Protein AF-A0A2W0CD99-F1 (afdb_monomer_lite)

Structure (mmCIF, N/CA/C/O backbone):
data_AF-A0A2W0CD99-F1
#
_entry.id   AF-A0A2W0CD99-F1
#
loop_
_atom_site.group_PDB
_atom_site.id
_atom_site.type_symbol
_atom_site.label_atom_id
_atom_site.label_alt_id
_atom_site.label_comp_id
_atom_site.label_asym_id
_atom_site.label_entity_id
_atom_site.label_seq_id
_atom_site.pdbx_PDB_ins_code
_atom_site.Cartn_x
_atom_site.Cartn_y
_atom_site.Cartn_z
_atom_site.occupancy
_atom_site.B_iso_or_equiv
_atom_site.auth_seq_id
_atom_site.auth_comp_id
_atom_site.auth_asym_id
_atom_site.auth_atom_id
_atom_site.pdbx_PDB_model_num
ATOM 1 N N . MET A 1 1 ? 6.702 -4.529 -19.797 1.00 39.28 1 MET A N 1
ATOM 2 C CA . MET A 1 1 ? 6.020 -5.324 -18.753 1.00 39.28 1 MET A CA 1
ATOM 3 C C . MET A 1 1 ? 4.800 -4.532 -18.336 1.00 39.28 1 MET A C 1
ATOM 5 O O . MET A 1 1 ? 4.958 -3.352 -18.060 1.00 39.28 1 MET A O 1
ATOM 9 N N . ALA A 1 2 ? 3.604 -5.113 -18.423 1.00 41.22 2 ALA A N 1
ATOM 10 C CA . ALA A 1 2 ? 2.387 -4.409 -18.035 1.00 41.22 2 ALA A CA 1
ATOM 11 C C . ALA A 1 2 ? 2.382 -4.234 -16.515 1.00 41.22 2 ALA A C 1
ATOM 13 O O . ALA A 1 2 ? 2.555 -5.210 -15.787 1.00 41.22 2 ALA A O 1
ATOM 14 N N . SER A 1 3 ? 2.213 -2.993 -16.070 1.00 50.91 3 SER A N 1
ATOM 15 C CA . SER A 1 3 ? 1.822 -2.695 -14.702 1.00 50.91 3 SER A CA 1
ATOM 16 C C . SER A 1 3 ? 0.519 -3.462 -14.399 1.00 50.91 3 SER A C 1
ATOM 18 O O . SER A 1 3 ? -0.447 -3.362 -15.155 1.00 50.91 3 SER A O 1
ATOM 20 N N . ARG A 1 4 ? 0.524 -4.314 -13.371 1.00 61.75 4 ARG A N 1
ATOM 21 C CA . ARG A 1 4 ? -0.645 -5.022 -12.835 1.00 61.75 4 ARG A CA 1
ATOM 22 C C . ARG A 1 4 ? -0.910 -4.540 -11.411 1.00 61.75 4 ARG A C 1
ATOM 24 O O . ARG A 1 4 ? -0.059 -4.668 -10.543 1.00 61.75 4 ARG A O 1
ATOM 31 N N . ASN A 1 5 ? -2.090 -3.978 -11.196 1.00 67.12 5 ASN A N 1
ATOM 32 C CA . ASN A 1 5 ? -2.610 -3.713 -9.856 1.00 67.12 5 ASN A CA 1
ATOM 33 C C . ASN A 1 5 ? -2.819 -5.030 -9.087 1.00 67.12 5 ASN A C 1
ATOM 35 O O . ASN A 1 5 ? -2.832 -6.095 -9.710 1.00 67.12 5 ASN A O 1
ATOM 39 N N . ILE A 1 6 ? -3.023 -4.953 -7.767 1.00 71.50 6 ILE A N 1
ATOM 40 C CA . ILE A 1 6 ? -3.501 -6.103 -6.983 1.00 71.50 6 ILE A CA 1
ATOM 41 C C . ILE A 1 6 ? -4.816 -6.585 -7.571 1.00 71.50 6 ILE A C 1
ATOM 43 O O . ILE A 1 6 ? -5.700 -5.768 -7.843 1.00 71.50 6 ILE A O 1
ATOM 47 N N . ASP A 1 7 ? -4.946 -7.900 -7.706 1.00 78.19 7 ASP A N 1
ATOM 48 C CA . ASP A 1 7 ? -6.231 -8.540 -7.938 1.00 78.19 7 ASP A CA 1
ATOM 49 C C . ASP A 1 7 ? -7.116 -8.441 -6.684 1.00 78.19 7 ASP A C 1
ATOM 51 O O . ASP A 1 7 ? -6.857 -9.067 -5.658 1.00 78.19 7 ASP A O 1
ATOM 55 N N . GLU A 1 8 ? -8.159 -7.621 -6.767 1.00 84.19 8 GLU A N 1
ATOM 56 C CA . GLU A 1 8 ? -9.099 -7.364 -5.677 1.00 84.19 8 GLU A CA 1
ATOM 57 C C . GLU A 1 8 ? -10.196 -8.440 -5.558 1.00 84.19 8 GLU A C 1
ATOM 59 O O . GLU A 1 8 ? -10.904 -8.462 -4.550 1.00 84.19 8 GLU A O 1
ATOM 64 N N . GLU A 1 9 ? -10.359 -9.335 -6.546 1.00 83.50 9 GLU A N 1
ATOM 65 C CA . GLU A 1 9 ? -11.547 -10.202 -6.686 1.00 83.50 9 GLU A CA 1
ATOM 66 C C . GLU A 1 9 ? -11.783 -11.137 -5.490 1.00 83.50 9 GLU A C 1
ATO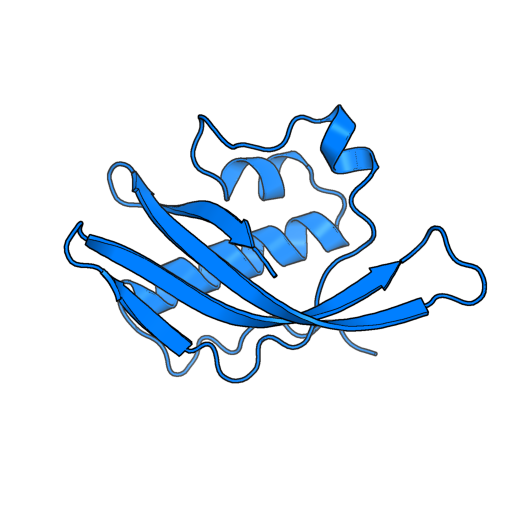M 68 O O . GLU A 1 9 ? -12.924 -11.514 -5.214 1.00 83.50 9 GLU A O 1
ATOM 73 N N . ASN A 1 10 ? -10.723 -11.491 -4.759 1.00 84.38 10 ASN A N 1
ATOM 74 C CA . ASN A 1 10 ? -10.780 -12.434 -3.640 1.00 84.38 10 ASN A CA 1
ATOM 75 C C . ASN A 1 10 ? -10.864 -11.770 -2.255 1.00 84.38 10 ASN A C 1
ATOM 77 O O . ASN A 1 10 ? -10.898 -12.483 -1.251 1.00 84.38 10 ASN A O 1
ATOM 81 N N . TYR A 1 11 ? -10.911 -10.437 -2.179 1.00 85.75 11 TYR A N 1
ATOM 82 C CA . TYR A 1 11 ? -10.845 -9.695 -0.917 1.00 85.75 11 TYR A CA 1
ATOM 83 C C . TYR A 1 11 ? -12.161 -8.993 -0.587 1.00 85.75 11 TYR A C 1
ATOM 85 O O . TYR A 1 11 ? -12.908 -8.558 -1.464 1.00 85.75 11 TYR A O 1
ATOM 93 N N . VAL A 1 12 ? -12.454 -8.851 0.708 1.00 89.56 12 VAL A N 1
ATOM 94 C CA . VAL A 1 12 ? -13.701 -8.238 1.196 1.00 89.56 12 VAL A CA 1
ATOM 95 C C . VAL A 1 12 ? -13.453 -7.289 2.369 1.00 89.56 12 VAL A C 1
ATOM 97 O O . VAL A 1 12 ? -12.411 -7.324 3.017 1.00 89.56 12 VAL A O 1
ATOM 100 N N . CYS A 1 13 ? -14.438 -6.437 2.668 1.00 90.25 13 CYS A N 1
ATOM 101 C CA . CYS A 1 13 ? -14.440 -5.556 3.841 1.00 90.25 13 CYS A CA 1
ATOM 102 C C . CYS A 1 13 ? -13.174 -4.679 3.957 1.00 90.25 13 CYS A C 1
ATOM 104 O O . CYS A 1 13 ? -12.899 -3.883 3.060 1.00 90.25 13 CYS A O 1
ATOM 106 N N . ASP A 1 14 ? -12.454 -4.762 5.080 1.00 91.50 14 ASP A N 1
ATOM 107 C CA . ASP A 1 14 ? -11.288 -3.923 5.362 1.00 91.50 14 ASP A CA 1
ATOM 108 C C . ASP A 1 14 ? -10.090 -4.285 4.471 1.00 91.50 14 ASP A C 1
ATOM 110 O O . ASP A 1 14 ? -9.402 -3.380 4.004 1.00 91.50 14 ASP A O 1
ATOM 114 N N . GLU A 1 15 ? -9.903 -5.569 4.146 1.00 90.25 15 GLU A N 1
ATOM 115 C CA . GLU A 1 15 ? -8.849 -6.024 3.229 1.00 90.25 15 GLU A CA 1
ATOM 116 C C . GLU A 1 15 ? -9.030 -5.382 1.853 1.00 90.25 15 GLU A C 1
ATOM 118 O O . GLU A 1 15 ? -8.119 -4.732 1.351 1.00 90.25 15 GLU A O 1
ATOM 123 N N . LEU A 1 16 ? -10.239 -5.449 1.285 1.00 90.81 16 LEU A N 1
ATOM 124 C CA . LEU A 1 16 ? -10.539 -4.826 -0.007 1.00 90.81 16 LEU A CA 1
ATOM 125 C C . LEU A 1 16 ? -10.254 -3.317 -0.003 1.00 90.81 16 LEU A C 1
ATOM 127 O O . LEU A 1 16 ? -9.621 -2.799 -0.921 1.00 90.81 16 LEU A O 1
ATOM 131 N N . LYS A 1 17 ? -10.687 -2.603 1.042 1.00 91.88 17 LYS A N 1
ATOM 132 C CA . LYS A 1 17 ? -10.457 -1.154 1.160 1.00 91.88 17 LYS A CA 1
ATOM 133 C C . LYS A 1 17 ? -8.971 -0.811 1.229 1.00 91.88 17 LYS A C 1
ATOM 135 O O . LYS A 1 17 ? -8.534 0.146 0.597 1.00 91.88 17 LYS A O 1
ATOM 140 N N . ILE A 1 18 ? -8.199 -1.592 1.979 1.00 91.12 18 ILE A N 1
ATOM 141 C CA . ILE A 1 18 ? -6.746 -1.442 2.072 1.00 91.12 18 ILE A CA 1
ATOM 142 C C . ILE A 1 18 ? -6.107 -1.630 0.695 1.00 91.12 18 ILE A C 1
ATOM 144 O O . ILE A 1 18 ? -5.320 -0.787 0.266 1.00 91.12 18 ILE A O 1
ATOM 148 N N . LEU A 1 19 ? -6.483 -2.683 -0.033 1.00 89.12 19 LEU A N 1
ATOM 149 C CA . LEU A 1 19 ? -5.927 -2.952 -1.360 1.00 89.12 19 LEU A CA 1
ATOM 150 C C . LEU A 1 19 ? -6.281 -1.860 -2.368 1.00 89.12 19 LEU A C 1
ATOM 152 O O . LEU A 1 19 ? -5.425 -1.470 -3.156 1.00 89.12 19 LEU A O 1
ATOM 156 N N . GLN A 1 20 ? -7.481 -1.286 -2.289 1.00 89.44 20 GLN A N 1
ATOM 157 C CA . GLN A 1 20 ? -7.880 -0.142 -3.114 1.00 89.44 20 GLN A CA 1
ATOM 158 C C . GLN A 1 20 ? -7.021 1.098 -2.855 1.00 89.44 20 GLN A C 1
ATOM 160 O O . GLN A 1 20 ? -6.654 1.808 -3.794 1.00 89.44 20 GLN A O 1
ATOM 165 N N . ILE A 1 21 ? -6.663 1.354 -1.596 1.00 90.12 21 ILE A N 1
ATOM 166 C CA . ILE A 1 21 ? -5.781 2.466 -1.220 1.00 90.12 21 ILE A CA 1
ATOM 167 C C . ILE A 1 21 ? -4.364 2.230 -1.741 1.00 90.12 21 ILE A C 1
ATOM 169 O O . ILE A 1 21 ? -3.773 3.128 -2.342 1.00 90.12 21 ILE A O 1
ATOM 173 N N . LEU A 1 22 ? -3.844 1.011 -1.605 1.00 87.25 22 LEU A N 1
ATOM 174 C CA . LEU A 1 22 ? -2.530 0.642 -2.130 1.00 87.25 22 LEU A CA 1
ATOM 175 C C . LEU A 1 22 ? -2.492 0.707 -3.666 1.00 87.25 22 LEU A C 1
ATOM 177 O O . LEU A 1 22 ? -1.557 1.273 -4.231 1.00 87.25 22 LEU A O 1
ATOM 181 N N . ASN A 1 23 ? -3.535 0.224 -4.346 1.00 85.44 23 ASN A N 1
ATOM 182 C CA . ASN A 1 23 ? -3.702 0.332 -5.799 1.00 85.44 23 ASN A CA 1
ATOM 183 C C . ASN A 1 23 ? -3.764 1.789 -6.265 1.00 85.44 23 ASN A C 1
ATOM 185 O O . ASN A 1 23 ? -3.104 2.161 -7.239 1.00 85.44 23 ASN A O 1
ATOM 189 N N . ARG A 1 24 ? -4.509 2.644 -5.557 1.00 85.81 24 ARG A N 1
ATOM 190 C CA . ARG A 1 24 ? -4.563 4.082 -5.843 1.00 85.81 24 ARG A CA 1
ATOM 191 C C . ARG A 1 24 ? -3.203 4.749 -5.659 1.00 85.81 24 ARG A C 1
ATOM 193 O O . ARG A 1 24 ? -2.816 5.551 -6.506 1.00 85.81 24 ARG A O 1
ATOM 200 N N . MET A 1 25 ? -2.490 4.417 -4.587 1.00 85.25 25 MET A N 1
ATOM 201 C CA . MET A 1 25 ? -1.150 4.930 -4.312 1.00 85.25 25 MET A CA 1
ATOM 202 C C . MET A 1 25 ? -0.168 4.524 -5.415 1.00 85.25 25 MET A C 1
ATOM 204 O O . MET A 1 25 ? 0.467 5.395 -6.002 1.00 85.25 25 MET A O 1
ATOM 208 N N . MET A 1 26 ? -0.116 3.241 -5.784 1.00 81.19 26 MET A N 1
ATOM 209 C CA . MET A 1 26 ? 0.728 2.762 -6.885 1.00 81.19 26 MET A CA 1
ATOM 210 C C . MET A 1 26 ? 0.410 3.458 -8.205 1.00 81.19 26 MET A C 1
ATOM 212 O O . MET A 1 26 ? 1.314 3.882 -8.922 1.00 81.19 26 MET A O 1
ATOM 216 N N . LYS A 1 27 ? -0.879 3.604 -8.530 1.00 80.38 27 LYS A N 1
ATOM 217 C CA . LYS A 1 27 ? -1.294 4.326 -9.730 1.00 80.38 27 LYS A CA 1
ATOM 218 C C . LYS A 1 27 ? -0.838 5.784 -9.682 1.00 80.38 27 LYS A C 1
ATOM 220 O O . LYS A 1 27 ? -0.314 6.277 -10.672 1.00 80.38 27 LYS A O 1
ATOM 225 N N . GLY A 1 28 ? -0.973 6.446 -8.533 1.00 80.81 28 GLY A N 1
ATOM 226 C CA . GLY A 1 28 ? -0.476 7.804 -8.329 1.00 80.81 28 GLY A CA 1
ATOM 227 C C . GLY A 1 28 ? 1.034 7.920 -8.546 1.00 80.81 28 GLY A C 1
ATOM 228 O O . GLY A 1 28 ? 1.482 8.864 -9.186 1.00 80.81 28 GLY A O 1
ATOM 229 N N . VAL A 1 29 ?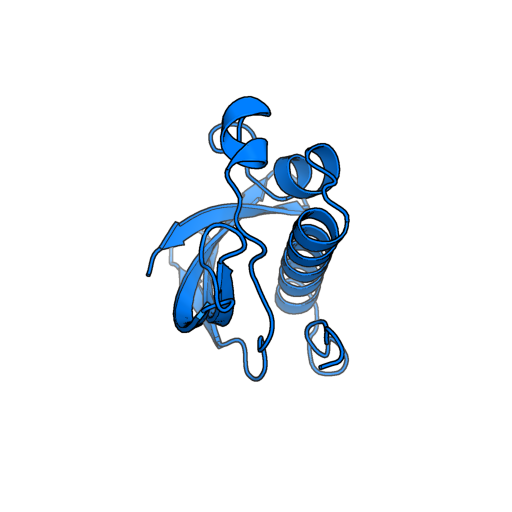 1.822 6.938 -8.097 1.00 78.69 29 VAL A N 1
ATOM 230 C CA . VAL A 1 29 ? 3.269 6.888 -8.369 1.00 78.69 29 VAL A CA 1
ATOM 231 C C . VAL A 1 29 ? 3.545 6.765 -9.871 1.00 78.69 29 VAL A C 1
ATOM 233 O O . VAL A 1 29 ? 4.342 7.532 -10.407 1.00 78.69 29 VAL A O 1
ATOM 236 N N . LEU A 1 30 ? 2.865 5.850 -10.568 1.00 77.19 30 LEU A N 1
ATOM 237 C CA . LEU A 1 30 ? 3.041 5.652 -12.014 1.00 77.19 30 LEU A CA 1
ATOM 238 C C . LEU A 1 30 ? 2.632 6.880 -12.836 1.00 77.19 30 LEU A C 1
ATOM 240 O O . LEU A 1 30 ? 3.324 7.242 -13.788 1.00 77.19 30 LEU A O 1
ATOM 244 N N . ASP A 1 31 ? 1.538 7.531 -12.450 1.00 79.56 31 ASP A N 1
ATOM 245 C CA . ASP A 1 31 ? 0.987 8.704 -13.131 1.00 79.56 31 ASP A CA 1
ATOM 246 C C . ASP A 1 31 ? 1.677 10.015 -12.693 1.00 79.56 31 ASP A C 1
ATOM 248 O O . ASP A 1 31 ? 1.333 11.089 -13.184 1.00 79.56 31 ASP A O 1
ATOM 252 N N . SER A 1 32 ? 2.664 9.952 -11.784 1.00 77.56 32 SER A N 1
ATOM 253 C CA . SER A 1 32 ? 3.286 11.126 -11.146 1.00 77.56 32 SER A CA 1
AT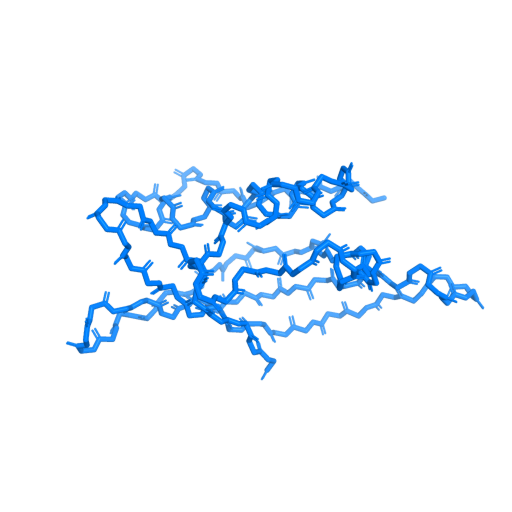OM 254 C C . SER A 1 32 ? 2.271 12.069 -10.467 1.00 77.56 32 SER A C 1
ATOM 256 O O . SER A 1 32 ? 2.480 13.282 -10.390 1.00 77.56 32 SER A O 1
ATOM 258 N N . ASP A 1 33 ? 1.172 11.519 -9.949 1.00 83.94 33 ASP A N 1
ATOM 259 C CA . ASP A 1 33 ? 0.128 12.234 -9.215 1.00 83.94 33 ASP A CA 1
ATOM 260 C C . ASP A 1 33 ? 0.439 12.260 -7.709 1.00 83.94 33 ASP A C 1
ATOM 262 O O . ASP A 1 33 ? 0.057 11.380 -6.927 1.00 83.94 33 ASP A O 1
ATOM 266 N N . ALA A 1 34 ? 1.127 13.325 -7.298 1.00 81.56 34 ALA A N 1
ATOM 267 C CA . ALA A 1 34 ? 1.518 13.556 -5.910 1.00 81.56 34 ALA A CA 1
ATOM 268 C C . ALA A 1 34 ? 0.326 13.673 -4.949 1.00 81.56 34 ALA A C 1
ATOM 270 O O . ALA A 1 34 ? 0.466 13.388 -3.757 1.00 81.56 34 ALA A O 1
ATOM 271 N N . ASP A 1 35 ? -0.827 14.146 -5.425 1.00 85.50 35 ASP A N 1
ATOM 272 C CA . ASP A 1 35 ? -1.993 14.368 -4.574 1.00 85.50 35 ASP A CA 1
ATOM 273 C C . ASP A 1 35 ? -2.739 13.046 -4.339 1.00 85.50 35 ASP A C 1
ATOM 275 O O . ASP A 1 35 ? -3.159 12.779 -3.209 1.00 85.50 35 ASP A O 1
ATOM 279 N N . ALA A 1 36 ? -2.804 12.162 -5.343 1.00 84.62 36 ALA A N 1
ATOM 280 C CA . ALA A 1 36 ? -3.283 10.790 -5.168 1.00 84.62 36 ALA A CA 1
ATOM 281 C C . ALA A 1 36 ? -2.430 10.012 -4.156 1.00 84.62 36 ALA A C 1
ATOM 283 O O . ALA A 1 36 ? -2.982 9.407 -3.229 1.00 84.62 36 ALA A O 1
ATOM 284 N N . VAL A 1 37 ? -1.100 10.085 -4.270 1.00 84.19 37 VAL A N 1
ATOM 285 C CA . VAL A 1 37 ? -0.192 9.433 -3.314 1.00 84.19 37 VAL A CA 1
ATOM 286 C C . VAL A 1 37 ? -0.349 10.025 -1.923 1.00 84.19 37 VAL A C 1
ATOM 288 O O . VAL A 1 37 ? -0.596 9.272 -0.986 1.00 84.19 37 VAL A O 1
ATOM 291 N N . ARG A 1 38 ? -0.325 11.356 -1.775 1.00 85.12 38 ARG A N 1
ATOM 292 C CA . ARG A 1 38 ? -0.500 12.008 -0.466 1.00 85.12 38 ARG A CA 1
ATOM 293 C C . ARG A 1 38 ? -1.808 11.606 0.209 1.00 85.12 38 ARG A C 1
ATOM 295 O O . ARG A 1 38 ? -1.812 11.345 1.404 1.00 85.12 38 ARG A O 1
ATOM 302 N N . SER A 1 39 ? -2.902 11.527 -0.549 1.00 89.00 39 SER A N 1
ATOM 303 C CA . SER A 1 39 ? -4.218 11.158 -0.011 1.00 89.00 39 SER A CA 1
ATOM 30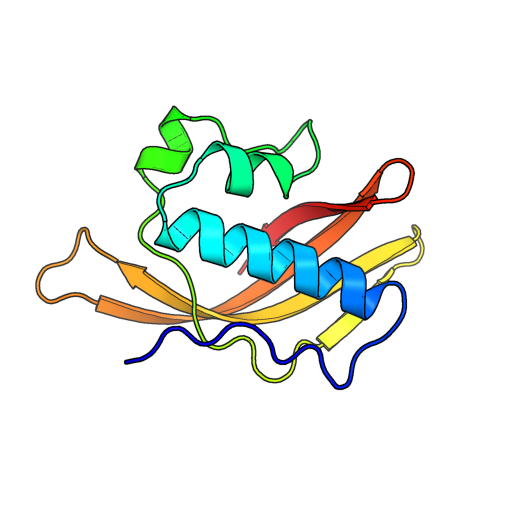4 C C . SER A 1 39 ? -4.321 9.713 0.484 1.00 89.00 39 SER A C 1
ATOM 306 O O . SER A 1 39 ? -5.311 9.371 1.119 1.00 89.00 39 SER A O 1
ATOM 308 N N . SER A 1 40 ? -3.328 8.873 0.182 1.00 88.00 40 SER A N 1
ATOM 309 C CA . SER A 1 40 ? -3.283 7.475 0.619 1.00 88.00 40 SER A CA 1
ATOM 310 C C . SER A 1 40 ? -2.612 7.303 1.986 1.00 88.00 40 SER A C 1
ATOM 312 O O . SER A 1 40 ? -2.663 6.211 2.540 1.00 88.00 40 SER A O 1
ATOM 314 N N . TYR A 1 41 ? -1.990 8.355 2.529 1.00 88.31 41 TYR A N 1
ATOM 315 C CA . TYR A 1 41 ? -1.310 8.349 3.826 1.00 88.31 41 TYR A CA 1
ATOM 316 C C . TYR A 1 41 ? -2.122 9.087 4.893 1.00 88.31 41 TYR A C 1
ATOM 318 O O . TYR A 1 41 ? -2.887 10.003 4.579 1.00 88.31 41 TYR A O 1
ATOM 326 N N . VAL A 1 42 ? -1.909 8.730 6.163 1.00 88.56 42 VAL A N 1
ATOM 327 C CA . VAL A 1 42 ? -2.398 9.520 7.307 1.00 88.56 42 VAL A CA 1
ATOM 328 C C . VAL A 1 42 ? -1.844 10.940 7.227 1.00 88.56 42 VAL A C 1
ATOM 330 O O . VAL A 1 42 ? -0.711 11.152 6.785 1.00 88.56 42 VAL A O 1
ATOM 333 N N . LYS A 1 43 ? -2.621 11.936 7.660 1.00 82.19 43 LYS A N 1
ATOM 334 C CA . LYS A 1 43 ? -2.265 13.357 7.458 1.00 82.19 43 LYS A CA 1
ATOM 335 C C . LYS A 1 43 ? -0.896 13.721 8.022 1.00 82.19 43 LYS A C 1
ATOM 337 O O . LYS A 1 43 ? -0.183 14.516 7.416 1.00 82.19 43 LYS A O 1
ATOM 342 N N . GLU A 1 44 ? -0.545 13.149 9.168 1.00 79.56 44 GLU A N 1
ATOM 343 C CA . GLU A 1 44 ? 0.724 13.409 9.846 1.00 79.56 44 GLU A CA 1
ATOM 344 C C . GLU A 1 44 ? 1.931 12.832 9.090 1.00 79.56 44 GLU A C 1
ATOM 346 O O . GLU A 1 44 ? 3.041 13.322 9.261 1.00 79.56 44 GLU A O 1
ATOM 351 N N . HIS A 1 45 ? 1.748 11.791 8.272 1.00 74.94 45 HIS A N 1
ATOM 352 C CA . HIS A 1 45 ? 2.836 11.081 7.572 1.00 74.94 45 HIS A CA 1
ATOM 353 C C . HIS A 1 45 ? 2.719 11.217 6.049 1.00 74.94 45 HIS A C 1
ATOM 355 O O . HIS A 1 45 ? 3.363 10.500 5.282 1.00 74.94 45 HIS A O 1
ATOM 361 N N . ALA A 1 46 ? 1.880 12.147 5.596 1.00 76.44 46 ALA A N 1
ATOM 362 C CA . ALA A 1 46 ? 1.627 12.361 4.191 1.00 76.44 46 ALA A CA 1
ATOM 363 C C . ALA A 1 46 ? 2.854 12.986 3.513 1.00 76.44 46 ALA A C 1
ATOM 365 O O . ALA A 1 46 ? 3.348 14.035 3.924 1.00 76.44 46 ALA A O 1
ATOM 366 N N . VAL A 1 47 ? 3.319 12.350 2.436 1.00 69.25 47 VAL A N 1
ATOM 367 C CA . VAL A 1 47 ? 4.535 12.750 1.715 1.00 69.25 47 VAL A CA 1
ATOM 368 C C . VAL A 1 47 ? 4.435 14.204 1.219 1.00 69.25 47 VAL A C 1
ATOM 370 O O . VAL A 1 47 ? 3.442 14.620 0.592 1.00 69.25 47 VAL A O 1
ATOM 373 N N . HIS A 1 48 ? 5.474 15.001 1.487 1.00 66.69 48 HIS A N 1
ATOM 374 C CA . HIS A 1 48 ? 5.575 16.369 0.982 1.00 66.69 48 HIS A CA 1
ATOM 375 C C . HIS A 1 48 ? 5.817 16.369 -0.539 1.00 66.69 48 HIS A C 1
ATOM 377 O O . HIS A 1 48 ? 6.376 15.430 -1.099 1.00 66.69 48 HIS A O 1
ATOM 383 N N . LYS A 1 49 ? 5.383 17.423 -1.251 1.00 64.50 49 LYS A N 1
ATOM 384 C CA . LYS A 1 49 ? 5.529 17.493 -2.726 1.00 64.50 49 LYS A CA 1
ATOM 385 C C . LYS A 1 49 ? 6.983 17.351 -3.191 1.00 64.50 49 LYS A C 1
ATOM 387 O O . LYS A 1 49 ? 7.229 16.774 -4.244 1.00 64.50 49 LYS A O 1
ATOM 392 N N . GLU A 1 50 ? 7.916 17.880 -2.410 1.00 60.78 50 GLU A N 1
ATOM 393 C CA . GLU A 1 50 ? 9.351 17.847 -2.698 1.00 60.78 50 GLU A CA 1
ATOM 394 C C . GLU A 1 50 ? 9.908 16.419 -2.599 1.00 60.78 50 GLU A C 1
ATOM 396 O O . GLU A 1 50 ? 10.623 15.985 -3.501 1.00 60.78 50 GLU A O 1
ATOM 401 N N . ASP A 1 51 ? 9.475 15.647 -1.600 1.00 61.09 51 ASP A N 1
ATOM 402 C CA . ASP A 1 51 ? 9.854 14.238 -1.430 1.00 61.09 51 ASP A CA 1
ATOM 403 C C . ASP A 1 51 ? 9.247 13.348 -2.524 1.00 61.09 51 ASP A C 1
ATOM 405 O O . ASP A 1 51 ? 9.898 12.429 -3.017 1.00 61.09 51 ASP A O 1
ATOM 409 N N . PHE A 1 52 ? 8.023 13.658 -2.977 1.00 61.16 52 PHE A N 1
ATOM 410 C CA . PHE A 1 52 ? 7.367 12.926 -4.066 1.00 61.16 52 PHE A CA 1
ATOM 411 C C . PHE A 1 52 ? 8.145 13.003 -5.388 1.00 61.16 52 PHE A C 1
ATOM 413 O O . PHE A 1 52 ? 8.215 12.022 -6.121 1.00 61.16 52 PHE A O 1
ATOM 420 N N . SER A 1 53 ? 8.776 14.145 -5.686 1.00 55.75 53 SER A N 1
ATOM 421 C CA . SER A 1 53 ? 9.601 14.302 -6.895 1.00 55.75 53 SER A CA 1
ATOM 422 C C . SER A 1 53 ? 10.840 13.395 -6.924 1.00 55.75 53 SER A C 1
ATOM 424 O O . SER A 1 53 ? 11.435 13.207 -7.984 1.00 55.75 53 SER A O 1
ATOM 426 N N . GLN A 1 54 ? 11.202 12.807 -5.778 1.00 54.47 54 GLN A N 1
ATOM 427 C CA . GLN A 1 54 ? 12.269 11.817 -5.642 1.00 54.47 54 GLN A CA 1
ATOM 428 C C . GLN A 1 54 ? 11.741 10.376 -5.640 1.00 54.47 54 GLN A C 1
ATOM 430 O O . GLN A 1 54 ? 12.537 9.447 -5.529 1.00 54.47 54 GLN A O 1
ATOM 435 N N . VAL A 1 55 ? 10.424 10.154 -5.749 1.00 54.31 55 VAL A N 1
ATOM 436 C CA . VAL A 1 55 ? 9.845 8.806 -5.788 1.00 54.31 55 VAL A CA 1
ATOM 437 C C . VAL A 1 55 ? 10.119 8.191 -7.159 1.00 54.31 55 VAL A C 1
ATOM 439 O O . VAL A 1 55 ? 9.358 8.311 -8.116 1.00 54.31 55 VAL A O 1
ATOM 442 N N . TYR A 1 56 ? 11.271 7.532 -7.227 1.00 56.28 56 TYR A N 1
ATOM 443 C CA . TYR A 1 56 ? 11.646 6.511 -8.195 1.00 56.28 56 TYR A CA 1
ATOM 444 C C . TYR A 1 56 ? 10.482 5.529 -8.366 1.00 56.28 56 TYR A C 1
ATOM 446 O O . TYR A 1 56 ? 9.981 5.028 -7.362 1.00 56.28 56 TYR A O 1
ATOM 454 N N . ALA A 1 57 ? 9.996 5.301 -9.592 1.00 52.38 57 ALA A N 1
ATOM 455 C CA . ALA A 1 57 ? 8.748 4.568 -9.806 1.00 52.38 57 ALA A CA 1
ATOM 456 C C . ALA A 1 57 ? 8.723 3.214 -9.093 1.00 52.38 57 ALA A C 1
ATOM 458 O O . ALA A 1 57 ? 9.367 2.238 -9.477 1.00 52.38 57 ALA A O 1
ATOM 459 N N . ALA A 1 58 ? 7.925 3.170 -8.037 1.00 53.91 58 ALA A N 1
ATOM 460 C CA . ALA A 1 58 ? 7.667 1.979 -7.270 1.00 53.91 58 ALA A CA 1
ATOM 461 C C . ALA A 1 58 ? 6.519 1.166 -7.882 1.00 53.91 58 ALA A C 1
ATOM 463 O O . ALA A 1 58 ? 5.548 1.712 -8.407 1.00 53.91 58 ALA A O 1
ATOM 464 N N . ALA A 1 59 ? 6.652 -0.142 -7.674 1.00 57.59 59 ALA A N 1
ATOM 465 C CA . ALA A 1 59 ? 5.711 -1.235 -7.859 1.00 57.59 59 ALA A CA 1
ATOM 466 C C . ALA A 1 59 ? 5.567 -1.740 -9.304 1.00 57.59 59 ALA A C 1
ATOM 468 O O . ALA A 1 59 ? 5.352 -0.995 -10.254 1.00 57.59 59 ALA A O 1
ATOM 469 N N . ILE A 1 60 ? 5.692 -3.054 -9.523 1.00 53.06 60 ILE A N 1
ATOM 470 C CA . ILE A 1 60 ? 4.594 -3.997 -9.271 1.00 53.06 60 ILE A CA 1
ATOM 471 C C . ILE A 1 60 ? 5.074 -5.439 -9.105 1.00 53.06 60 ILE A C 1
ATOM 473 O O . ILE A 1 60 ? 5.725 -5.963 -10.013 1.00 53.06 60 ILE A O 1
ATOM 477 N N . LEU A 1 61 ? 4.660 -6.072 -7.998 1.00 53.12 61 LEU A N 1
ATOM 478 C CA . LEU A 1 61 ? 4.066 -7.418 -7.994 1.00 53.12 61 LEU A CA 1
ATOM 479 C C . LEU A 1 61 ? 3.404 -7.716 -6.635 1.00 53.12 61 LEU A C 1
ATOM 481 O O . LEU A 1 61 ? 3.931 -8.470 -5.832 1.00 53.12 61 LEU A O 1
ATOM 485 N N . MET A 1 62 ? 2.244 -7.123 -6.370 1.00 62.69 62 MET A N 1
ATOM 486 C CA . MET A 1 62 ? 1.510 -7.326 -5.118 1.00 62.69 62 MET A CA 1
ATOM 487 C C . MET A 1 62 ? 0.647 -8.607 -5.153 1.00 62.69 62 MET A C 1
ATOM 489 O O . MET A 1 62 ? -0.521 -8.592 -4.772 1.00 62.69 62 MET A O 1
ATOM 493 N N . ASP A 1 63 ? 1.199 -9.704 -5.668 1.00 65.19 63 ASP A N 1
ATOM 494 C CA . ASP A 1 63 ? 0.498 -10.987 -5.674 1.00 65.19 63 ASP A CA 1
ATOM 495 C C . ASP A 1 63 ? 0.680 -11.625 -4.284 1.00 65.19 63 ASP A C 1
ATOM 497 O O . ASP A 1 63 ? 1.810 -11.755 -3.814 1.00 65.19 63 ASP A O 1
ATOM 501 N N . ASP A 1 64 ? -0.426 -12.006 -3.635 1.00 78.12 64 ASP A N 1
ATOM 502 C CA . ASP A 1 64 ? -0.485 -12.586 -2.276 1.00 78.12 64 ASP A CA 1
ATOM 503 C C . ASP A 1 64 ? -0.185 -11.612 -1.104 1.00 78.12 64 ASP A C 1
ATOM 505 O O . ASP A 1 64 ? 0.714 -11.861 -0.290 1.00 78.12 64 ASP A O 1
ATOM 509 N N . PRO A 1 65 ? -0.921 -10.485 -0.972 1.00 86.94 65 PRO A N 1
ATOM 510 C CA . PRO A 1 65 ? -0.857 -9.655 0.227 1.00 86.94 65 PRO A CA 1
ATOM 511 C C . PRO A 1 65 ? -1.270 -10.467 1.460 1.00 86.94 65 PRO A C 1
ATOM 513 O O . PRO A 1 65 ? -2.318 -11.119 1.482 1.00 86.94 65 PRO A O 1
ATOM 516 N N . ARG A 1 66 ? -0.458 -10.391 2.516 1.00 90.62 66 ARG A N 1
ATOM 517 C CA . ARG A 1 66 ? -0.756 -11.030 3.806 1.00 90.62 66 ARG A CA 1
ATOM 518 C C . ARG A 1 66 ? -1.120 -9.969 4.826 1.00 90.62 66 ARG A C 1
ATOM 520 O O . ARG A 1 66 ? -0.398 -8.986 4.967 1.00 90.62 66 ARG A O 1
ATOM 527 N N . PHE A 1 67 ? -2.198 -10.203 5.561 1.00 92.88 67 PHE A N 1
ATOM 528 C CA . PHE A 1 67 ? -2.737 -9.256 6.529 1.00 92.88 67 PHE A CA 1
ATOM 529 C C . PHE A 1 67 ? -2.538 -9.783 7.947 1.00 92.88 67 PHE A C 1
ATOM 531 O O . PHE A 1 67 ? -2.797 -10.955 8.226 1.00 92.88 67 PHE A O 1
ATOM 538 N N . ASN A 1 68 ? -2.102 -8.912 8.849 1.00 95.00 68 ASN A N 1
ATOM 539 C CA . ASN A 1 68 ? -1.999 -9.195 10.272 1.00 95.00 68 ASN A CA 1
ATOM 540 C C . ASN A 1 68 ? -2.670 -8.067 11.063 1.00 95.00 68 ASN A C 1
ATOM 542 O O . ASN A 1 68 ? -2.243 -6.917 11.012 1.00 95.00 68 ASN A O 1
ATOM 546 N N . VAL A 1 69 ? -3.746 -8.396 11.779 1.00 93.50 69 VAL A N 1
ATOM 547 C CA . VAL A 1 69 ? -4.489 -7.427 12.594 1.00 93.50 69 VAL A CA 1
ATOM 548 C C . VAL A 1 69 ? -3.821 -7.302 13.960 1.00 93.50 69 VAL A C 1
ATOM 550 O O . VAL A 1 69 ? -3.652 -8.294 14.672 1.00 93.50 69 VAL A O 1
ATOM 553 N N . LEU A 1 70 ? -3.462 -6.081 14.337 1.00 93.50 70 LEU A N 1
ATOM 554 C CA . LEU A 1 70 ? -2.810 -5.768 15.602 1.00 93.50 70 LEU A CA 1
ATOM 555 C C . LEU A 1 70 ? -3.828 -5.522 16.726 1.00 93.50 70 LEU A C 1
ATOM 557 O O . LEU A 1 70 ? -5.017 -5.296 16.503 1.00 93.50 70 LEU A O 1
ATOM 561 N N . GLN A 1 71 ? -3.351 -5.557 17.974 1.00 91.25 71 GLN A N 1
ATOM 562 C CA . GLN A 1 71 ? -4.198 -5.376 19.163 1.00 91.25 71 GLN A CA 1
ATOM 563 C C . GLN A 1 71 ? -4.791 -3.965 19.290 1.00 91.25 71 GLN A C 1
ATOM 565 O O . GLN A 1 71 ? -5.814 -3.789 19.947 1.00 91.25 71 GLN A O 1
ATOM 570 N N . ASP A 1 72 ? -4.150 -2.972 18.680 1.00 90.75 72 ASP A N 1
ATOM 571 C CA . ASP A 1 72 ? -4.596 -1.577 18.637 1.00 90.75 72 ASP A CA 1
ATOM 572 C C . ASP A 1 72 ? -5.597 -1.302 17.498 1.00 90.75 72 ASP A C 1
ATOM 574 O O . ASP A 1 72 ? -6.091 -0.183 17.370 1.00 90.75 72 ASP A O 1
ATOM 578 N N . GLY A 1 73 ? -5.932 -2.321 16.698 1.00 89.00 73 GLY A N 1
ATOM 579 C CA . GLY A 1 73 ? -6.839 -2.214 15.559 1.00 89.00 73 GLY A CA 1
ATOM 580 C C . GLY A 1 73 ? -6.173 -1.757 14.261 1.00 89.00 73 GLY A C 1
ATOM 581 O O . GLY A 1 73 ? -6.872 -1.651 13.254 1.00 89.00 73 GLY A O 1
ATOM 582 N N . ASN A 1 74 ? -4.858 -1.520 14.251 1.00 94.31 74 ASN A N 1
ATOM 583 C CA . ASN A 1 74 ? -4.104 -1.310 13.018 1.00 94.31 74 ASN A CA 1
ATOM 584 C C . ASN A 1 74 ? -3.914 -2.632 12.262 1.00 94.31 74 ASN A C 1
ATOM 586 O O . ASN A 1 74 ? -4.037 -3.722 12.830 1.00 94.31 74 ASN A O 1
ATOM 590 N N . ILE A 1 75 ? -3.611 -2.543 10.968 1.00 95.50 75 ILE A N 1
ATOM 591 C CA . ILE A 1 75 ? -3.379 -3.716 10.119 1.00 95.50 75 ILE A CA 1
ATOM 592 C C . ILE A 1 75 ? -2.007 -3.612 9.473 1.00 95.50 75 ILE A C 1
ATOM 594 O O . ILE A 1 75 ? -1.701 -2.658 8.768 1.00 95.50 75 ILE A O 1
ATOM 598 N N . GLU A 1 76 ? -1.192 -4.629 9.689 1.00 95.06 76 GLU A N 1
ATOM 599 C CA . GLU A 1 76 ? 0.036 -4.860 8.946 1.00 95.06 76 GLU A CA 1
ATOM 600 C C . GLU A 1 76 ? -0.284 -5.579 7.637 1.00 95.06 76 GLU A C 1
ATOM 602 O O . GLU A 1 76 ? -0.958 -6.612 7.633 1.00 95.06 76 GLU A O 1
ATOM 607 N N . VAL A 1 77 ? 0.216 -5.049 6.524 1.00 91.94 77 VAL A N 1
ATOM 608 C CA . VAL A 1 77 ? 0.049 -5.630 5.191 1.00 91.94 77 VAL A CA 1
ATOM 609 C C . VAL A 1 77 ? 1.425 -5.912 4.612 1.00 91.94 77 VAL A C 1
ATOM 611 O O . VAL A 1 77 ? 2.201 -4.997 4.337 1.00 91.94 77 VAL A O 1
ATOM 614 N N . PHE A 1 78 ? 1.731 -7.192 4.434 1.00 90.75 78 PHE A N 1
ATOM 615 C CA . PHE A 1 78 ? 2.991 -7.657 3.869 1.00 90.75 78 PHE A CA 1
ATOM 616 C C . PHE A 1 78 ? 2.828 -7.881 2.378 1.00 90.75 78 PHE A C 1
ATOM 618 O O . PHE A 1 78 ? 1.940 -8.624 1.954 1.00 90.75 78 PHE A O 1
ATOM 625 N N . ILE A 1 79 ? 3.701 -7.260 1.596 1.00 84.38 79 ILE A N 1
ATOM 626 C CA . ILE A 1 79 ? 3.569 -7.183 0.148 1.00 84.38 79 ILE A CA 1
ATOM 627 C C . ILE A 1 79 ? 4.940 -7.339 -0.484 1.00 84.38 79 ILE A C 1
ATOM 629 O O . ILE A 1 79 ? 5.877 -6.640 -0.110 1.00 84.38 79 ILE A O 1
ATOM 633 N N . LYS A 1 80 ? 5.053 -8.193 -1.498 1.00 83.38 80 LYS A N 1
ATOM 634 C CA . LYS A 1 80 ? 6.225 -8.168 -2.367 1.00 83.38 80 LYS A CA 1
ATOM 635 C C . LYS A 1 80 ? 6.096 -6.999 -3.341 1.00 83.38 80 LYS A C 1
ATOM 637 O O . LYS A 1 80 ? 5.109 -6.864 -4.051 1.00 83.38 80 LYS A O 1
ATOM 642 N N . GLN A 1 81 ? 7.081 -6.119 -3.377 1.00 79.62 81 GLN A N 1
ATOM 643 C CA . GLN A 1 81 ? 7.088 -4.960 -4.257 1.00 79.62 81 GLN A CA 1
ATOM 644 C C . GLN A 1 81 ? 8.289 -5.019 -5.186 1.00 79.62 81 GLN A C 1
ATOM 646 O O . GLN A 1 81 ? 9.422 -5.198 -4.749 1.00 79.62 81 GLN A O 1
ATOM 651 N N . LYS A 1 82 ? 8.044 -4.793 -6.476 1.00 77.12 82 LYS A N 1
ATOM 652 C CA . LYS A 1 82 ? 9.108 -4.556 -7.445 1.00 77.12 82 LYS A CA 1
ATOM 653 C C . LYS A 1 82 ? 9.363 -3.060 -7.585 1.00 77.12 82 LYS A C 1
ATOM 655 O O . LYS A 1 82 ? 8.467 -2.350 -8.032 1.00 77.12 82 LYS A O 1
ATOM 660 N N . ASN A 1 83 ? 10.544 -2.564 -7.240 1.00 76.19 83 ASN A N 1
ATOM 661 C CA . ASN A 1 83 ? 10.882 -1.151 -7.439 1.00 76.19 83 ASN A CA 1
ATOM 662 C C . ASN A 1 83 ? 11.631 -0.974 -8.755 1.00 76.19 83 ASN A C 1
ATOM 664 O O . ASN A 1 83 ? 12.388 -1.856 -9.156 1.00 76.19 83 ASN A O 1
ATOM 668 N N . VAL A 1 84 ? 11.421 0.154 -9.432 1.00 70.81 84 VAL A N 1
ATOM 669 C CA . VAL A 1 84 ? 12.159 0.530 -10.641 1.00 70.81 84 VAL A CA 1
ATOM 670 C C . VAL A 1 84 ? 12.791 1.899 -10.422 1.00 70.81 84 VAL A C 1
ATOM 672 O O . VAL A 1 84 ? 12.105 2.892 -10.180 1.00 70.81 84 VAL A O 1
ATOM 675 N N . TYR A 1 85 ? 14.112 1.974 -10.543 1.00 71.44 85 TYR A N 1
ATOM 676 C CA . TYR A 1 85 ? 14.848 3.203 -10.265 1.00 71.44 85 TYR A CA 1
ATOM 677 C C . TYR A 1 85 ? 15.179 3.935 -11.565 1.00 71.44 85 TYR A C 1
ATOM 679 O O . TYR A 1 85 ? 16.029 3.513 -12.345 1.00 71.44 85 TYR A O 1
ATOM 687 N N . PHE A 1 86 ? 14.492 5.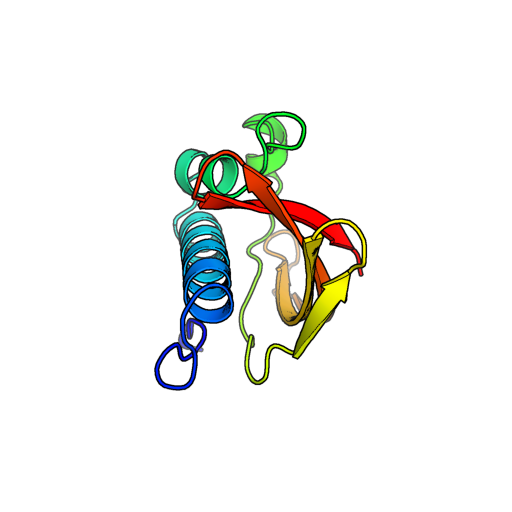056 -11.808 1.00 65.62 86 PHE A N 1
ATOM 688 C CA . PHE A 1 86 ? 14.720 5.892 -12.993 1.00 65.62 86 PHE A CA 1
ATOM 689 C C . PHE A 1 86 ? 16.018 6.717 -12.942 1.00 65.62 86 PHE A C 1
ATOM 691 O O . PHE A 1 86 ? 16.417 7.257 -13.972 1.00 65.62 86 PHE A O 1
ATOM 698 N N . SER A 1 87 ? 16.686 6.820 -11.784 1.00 65.75 87 SER A N 1
ATOM 699 C CA . SER A 1 87 ? 18.031 7.417 -11.680 1.00 65.75 87 SER A CA 1
ATOM 700 C C . SER A 1 87 ? 19.110 6.587 -12.361 1.00 65.75 87 SER A C 1
ATOM 702 O O . SER A 1 87 ? 20.167 7.123 -12.696 1.00 65.75 87 SER A O 1
ATOM 704 N N . ASP A 1 88 ? 18.867 5.290 -12.540 1.00 63.94 88 ASP A N 1
ATOM 705 C CA . ASP A 1 88 ? 19.898 4.342 -12.921 1.00 63.94 88 ASP A CA 1
ATOM 706 C C . ASP A 1 88 ? 19.817 4.053 -14.424 1.00 63.94 88 ASP A C 1
ATOM 708 O O . ASP A 1 88 ? 18.746 3.820 -14.988 1.00 63.94 88 ASP A O 1
ATOM 712 N N . SER A 1 89 ? 20.973 4.066 -15.093 1.00 62.62 89 SER A N 1
ATOM 713 C CA . SER A 1 89 ? 21.108 3.642 -16.488 1.00 62.62 89 SER A CA 1
ATOM 714 C C . SER A 1 89 ? 22.147 2.518 -16.584 1.00 62.62 89 SER A C 1
ATOM 716 O O . SER A 1 89 ? 23.326 2.776 -16.330 1.00 62.62 89 SER A O 1
ATOM 718 N N . PRO A 1 90 ? 21.765 1.294 -17.003 1.00 71.00 90 PRO A N 1
ATOM 719 C CA . PRO A 1 90 ? 20.410 0.882 -17.384 1.00 71.00 90 PRO A CA 1
ATOM 720 C C . PRO A 1 90 ? 19.450 0.880 -16.186 1.00 71.00 90 PRO A C 1
ATOM 722 O O . PRO A 1 90 ? 19.901 0.772 -15.050 1.00 71.00 90 PRO A O 1
ATOM 725 N N . LEU A 1 91 ? 18.141 0.963 -16.458 1.00 68.62 91 LEU A N 1
ATOM 726 C CA . LEU A 1 91 ? 17.114 0.885 -15.416 1.00 68.62 91 LEU A CA 1
ATOM 727 C C . LEU A 1 91 ? 17.320 -0.373 -14.576 1.00 68.62 91 LEU A C 1
ATOM 729 O O . LEU A 1 91 ? 17.298 -1.493 -15.099 1.00 68.62 91 LEU A O 1
ATOM 733 N N . THR A 1 92 ? 17.506 -0.176 -13.279 1.00 68.12 92 THR A N 1
ATOM 734 C CA . THR A 1 92 ? 17.596 -1.247 -12.296 1.00 68.12 92 THR A CA 1
ATOM 735 C C . THR A 1 92 ? 16.209 -1.500 -11.721 1.00 68.12 92 THR A C 1
ATOM 737 O O . THR A 1 92 ? 15.398 -0.587 -11.540 1.00 68.12 92 THR A O 1
ATOM 740 N N . ALA A 1 93 ? 15.913 -2.774 -11.479 1.00 74.19 93 ALA A N 1
ATOM 741 C CA . ALA A 1 93 ? 14.722 -3.171 -10.757 1.00 74.19 93 ALA A CA 1
ATOM 742 C C . ALA A 1 93 ? 15.088 -4.233 -9.730 1.00 74.19 93 ALA A C 1
ATOM 744 O O . ALA A 1 93 ? 15.833 -5.164 -10.048 1.00 74.19 93 ALA A O 1
ATOM 745 N N . ASP A 1 94 ? 14.547 -4.100 -8.528 1.00 78.25 94 ASP A N 1
ATOM 746 C CA . ASP A 1 94 ? 14.675 -5.080 -7.458 1.00 78.25 94 ASP A CA 1
ATOM 747 C C . ASP A 1 94 ? 13.297 -5.515 -6.960 1.00 78.25 94 ASP A C 1
ATOM 749 O O . ASP A 1 94 ? 12.288 -4.852 -7.194 1.00 78.25 94 ASP A O 1
ATOM 753 N N . GLU A 1 95 ? 13.260 -6.675 -6.315 1.00 80.56 95 GLU A N 1
ATOM 754 C CA . GLU A 1 95 ? 12.101 -7.137 -5.562 1.00 80.56 95 GLU A CA 1
ATOM 755 C C . GLU A 1 95 ? 12.440 -7.042 -4.080 1.00 80.56 95 GLU A C 1
ATOM 757 O O . GLU A 1 95 ? 13.495 -7.503 -3.642 1.00 80.56 95 GLU A O 1
ATOM 762 N N . THR A 1 96 ? 11.546 -6.439 -3.311 1.00 81.12 96 THR A N 1
ATOM 763 C CA . THR A 1 96 ? 11.693 -6.262 -1.871 1.00 81.12 96 THR A CA 1
ATOM 764 C C . THR A 1 96 ? 10.373 -6.579 -1.193 1.00 81.12 96 THR A C 1
ATOM 766 O O . THR A 1 96 ? 9.308 -6.292 -1.740 1.00 81.12 96 THR A O 1
ATOM 769 N N . ASP A 1 97 ? 10.432 -7.174 -0.010 1.00 85.56 97 ASP A N 1
ATOM 770 C CA . ASP A 1 97 ? 9.247 -7.303 0.823 1.00 85.56 97 ASP A CA 1
ATOM 771 C C . ASP A 1 97 ? 9.020 -5.966 1.538 1.00 85.56 97 ASP A C 1
ATOM 773 O O . ASP A 1 97 ? 9.948 -5.341 2.046 1.00 85.56 97 ASP A O 1
ATOM 777 N N . LYS A 1 98 ? 7.780 -5.495 1.519 1.00 85.94 98 LYS A N 1
ATOM 778 C CA . LYS A 1 98 ? 7.334 -4.272 2.174 1.00 85.94 98 LYS A CA 1
ATOM 779 C C . LYS A 1 98 ? 6.311 -4.620 3.233 1.00 85.94 98 LYS A C 1
ATOM 781 O O . LYS A 1 98 ? 5.425 -5.446 3.008 1.00 85.94 98 LYS A O 1
ATOM 786 N N . LEU A 1 99 ? 6.406 -3.930 4.357 1.00 90.25 99 LEU A N 1
ATOM 787 C CA . LEU A 1 99 ? 5.387 -3.905 5.389 1.00 90.25 99 LEU A CA 1
ATOM 788 C C . LEU A 1 99 ? 4.720 -2.532 5.370 1.00 90.25 99 LEU A C 1
ATOM 790 O O . LEU A 1 99 ? 5.364 -1.518 5.636 1.00 90.25 99 LEU A O 1
ATOM 794 N N . TYR A 1 100 ? 3.432 -2.513 5.051 1.00 90.44 100 TYR A N 1
ATOM 795 C CA . TYR A 1 100 ? 2.583 -1.338 5.187 1.00 90.44 100 TYR A CA 1
ATOM 796 C C . TYR A 1 100 ? 1.851 -1.435 6.513 1.00 90.44 100 TYR A C 1
ATOM 798 O O . TYR A 1 100 ? 1.089 -2.378 6.728 1.00 90.44 100 TYR A O 1
ATOM 806 N N . LEU A 1 101 ? 2.058 -0.460 7.391 1.00 93.88 101 LEU A N 1
ATOM 807 C CA . LEU A 1 101 ? 1.206 -0.303 8.558 1.00 93.88 101 LEU A CA 1
ATOM 808 C C . LEU A 1 101 ? 0.021 0.571 8.159 1.00 93.88 101 LEU A C 1
ATOM 810 O O . LEU A 1 101 ? 0.198 1.726 7.773 1.00 93.88 101 LEU A O 1
ATOM 814 N N . MET A 1 102 ? -1.177 0.009 8.235 1.00 94.56 102 MET A N 1
ATOM 815 C CA . MET A 1 102 ? -2.429 0.668 7.890 1.00 94.56 102 MET A CA 1
ATOM 816 C C . MET A 1 102 ? -3.155 1.077 9.165 1.00 94.56 102 MET A C 1
ATOM 818 O O . MET A 1 102 ? -3.354 0.264 10.070 1.00 94.56 102 MET A O 1
ATOM 822 N N . GLN A 1 103 ? -3.590 2.330 9.202 1.00 94.88 103 GLN A N 1
ATOM 823 C CA . GLN A 1 103 ? -4.375 2.898 10.287 1.00 94.88 103 GLN A CA 1
ATOM 824 C C . GLN A 1 103 ? -5.718 3.377 9.749 1.00 94.88 103 GLN A C 1
ATOM 826 O O . GLN A 1 103 ? -5.819 3.885 8.631 1.00 94.88 103 GLN A O 1
ATOM 831 N N . LYS A 1 104 ? -6.763 3.218 10.558 1.00 92.56 104 LYS A N 1
ATOM 832 C CA . LYS A 1 104 ? -8.092 3.725 10.235 1.00 92.56 104 LYS A CA 1
ATOM 833 C C . LYS A 1 104 ? -8.249 5.146 10.772 1.00 92.56 104 LYS A C 1
ATOM 835 O O . LYS A 1 104 ? -8.207 5.348 11.984 1.00 92.56 104 LYS A O 1
ATOM 840 N N . GLU A 1 105 ? -8.460 6.111 9.884 1.00 90.00 105 GLU A N 1
ATOM 841 C CA . GLU A 1 105 ? -8.891 7.466 10.242 1.00 90.00 105 GLU A CA 1
ATOM 842 C C . GLU A 1 105 ? -10.348 7.643 9.805 1.00 90.00 105 GLU A C 1
ATOM 844 O O . GLU A 1 105 ? -10.699 7.421 8.646 1.00 90.00 105 GLU A O 1
ATOM 849 N N . ASP A 1 106 ? -11.215 8.010 10.751 1.00 85.38 106 ASP A N 1
ATOM 850 C CA . ASP A 1 106 ? -12.669 8.077 10.576 1.00 85.38 106 ASP A CA 1
ATOM 851 C C . ASP A 1 106 ? -13.285 6.755 10.068 1.00 85.38 106 ASP A C 1
ATOM 853 O O . ASP A 1 106 ? -13.697 5.898 10.852 1.00 85.38 106 ASP A O 1
ATOM 857 N N . SER A 1 107 ? -13.386 6.583 8.748 1.00 84.19 107 SER A N 1
ATOM 858 C CA . SER A 1 107 ? -13.949 5.398 8.078 1.00 84.19 107 SER A CA 1
ATOM 859 C C . SER A 1 107 ? -13.058 4.829 6.973 1.00 84.19 107 SER A C 1
ATOM 861 O O . SER A 1 107 ? -13.410 3.790 6.396 1.00 84.19 107 SER A O 1
ATOM 863 N N . ASP A 1 108 ? -11.914 5.464 6.724 1.00 88.25 108 ASP A N 1
ATOM 864 C CA . ASP A 1 108 ? -10.994 5.129 5.647 1.00 88.25 108 ASP A CA 1
ATOM 865 C C . ASP A 1 108 ? -9.705 4.532 6.210 1.00 88.25 108 ASP A C 1
ATOM 867 O O . ASP A 1 108 ? -9.207 4.929 7.264 1.00 88.25 108 ASP A O 1
ATOM 871 N N . TRP A 1 109 ? -9.175 3.540 5.499 1.00 93.69 109 TRP A N 1
ATOM 872 C CA . TRP A 1 109 ? -7.852 2.999 5.780 1.00 93.69 109 TRP A CA 1
ATOM 873 C C . TRP A 1 109 ? -6.810 3.847 5.075 1.00 93.69 109 TRP A C 1
ATOM 875 O O . TRP A 1 109 ? -6.931 4.115 3.883 1.00 93.69 109 TRP A O 1
ATOM 885 N N . LEU A 1 110 ? -5.779 4.241 5.804 1.00 93.31 110 LEU A N 1
ATOM 886 C CA . LEU A 1 110 ? -4.685 5.048 5.295 1.00 93.31 110 LEU A CA 1
ATOM 887 C C . LEU A 1 110 ? -3.357 4.408 5.680 1.00 93.31 110 LEU A C 1
ATOM 889 O O . LEU A 1 110 ? -3.242 3.715 6.692 1.00 93.31 110 LEU A O 1
ATOM 893 N N . ILE A 1 111 ? -2.346 4.645 4.856 1.00 91.56 111 ILE A N 1
ATOM 894 C CA . ILE A 1 111 ? -0.982 4.204 5.114 1.00 91.56 111 ILE A CA 1
ATOM 895 C C . ILE A 1 111 ? -0.424 5.080 6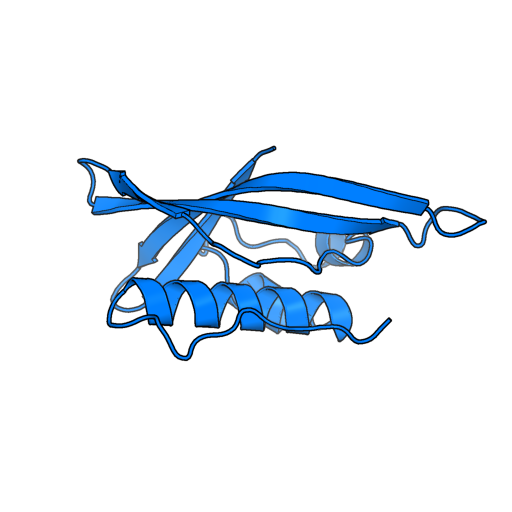.234 1.00 91.56 111 ILE A C 1
ATOM 897 O O . ILE A 1 111 ? -0.259 6.290 6.074 1.00 91.56 111 ILE A O 1
ATOM 901 N N . PHE A 1 112 ? -0.132 4.465 7.371 1.00 91.00 112 PHE A N 1
ATOM 902 C CA . PHE A 1 112 ? 0.594 5.115 8.448 1.00 91.00 112 PHE A CA 1
ATOM 903 C C . PHE A 1 112 ? 2.084 5.147 8.115 1.00 91.00 112 PHE A C 1
ATOM 905 O O . PHE A 1 112 ? 2.688 6.211 8.042 1.00 91.00 112 PHE A O 1
ATOM 912 N N . SER A 1 113 ? 2.677 3.989 7.830 1.00 87.88 113 SER A N 1
ATOM 913 C CA . SER A 1 113 ? 4.098 3.883 7.497 1.00 87.88 113 SER A CA 1
ATOM 914 C C . SER A 1 113 ? 4.379 2.734 6.532 1.00 87.88 113 SER A C 1
ATOM 916 O O . SER A 1 113 ? 3.552 1.842 6.335 1.00 87.88 113 SER A O 1
ATOM 918 N N . VAL A 1 114 ? 5.561 2.776 5.912 1.00 86.25 114 VAL A N 1
ATOM 919 C CA . VAL A 1 114 ? 6.063 1.727 5.019 1.00 86.25 114 VAL A CA 1
ATOM 920 C C . VAL A 1 114 ? 7.491 1.383 5.426 1.00 86.25 114 VAL A C 1
ATOM 922 O O . VAL A 1 114 ? 8.340 2.274 5.485 1.00 86.25 114 VAL A O 1
ATOM 925 N N . THR A 1 115 ? 7.769 0.108 5.682 1.00 84.75 115 THR A N 1
ATOM 926 C CA . THR A 1 115 ? 9.111 -0.395 6.021 1.00 84.75 115 THR A CA 1
ATOM 927 C C . THR A 1 115 ? 9.531 -1.540 5.096 1.00 84.75 115 THR A C 1
ATOM 929 O O . THR A 1 115 ? 8.683 -2.159 4.450 1.00 84.75 115 THR A O 1
ATOM 932 N N . ASN A 1 116 ? 10.842 -1.790 5.021 1.00 76.75 116 ASN A N 1
ATOM 933 C CA . ASN A 1 116 ? 11.441 -2.953 4.349 1.00 76.75 116 ASN A CA 1
ATOM 934 C C . ASN A 1 116 ? 11.715 -4.066 5.360 1.00 76.75 116 ASN A C 1
ATOM 936 O O . ASN A 1 116 ? 12.012 -3.706 6.523 1.00 76.75 116 ASN A O 1
#

Radius of gyration: 13.9 Å; chains: 1; bounding box: 36×30×38 Å

pLDDT: mean 79.29, std 13.15, range [39.28, 95.5]

Sequence (116 aa):
MASRNIDEENYVCDELKILQILNRMMKGVLDSDADAVRSSYVKEHAVHKEDFSQVYAAAILMDDPRFNVLQDGNIEVFIKQKNVYFSDSPLTADETDKLYLMQKEDSDWLIFSVTN

Organism: NCBI:txid59845

Secondary structure (DSSP, 8-state):
--------TT--HHHHHHHHHHHHHHHHHHTT-HHHHHTTB-GGGPPPHHHHTT---B-----S-EEEE-TTS-EEEEEEEEEEETTSSSPEEEEEEEEEEEEEETTEEEEEEEE-

Foldseek 3Di:
DDADQDDLPPDDDPRSLLSVLVSQLLVCLVVVPLPSVQVQADVVPRDDNVVSVQQQRKDDDFYDWDWDQDPVRKIKTKGWIWGWGPVDVVIDIDIDIKIFTWDDDPHHIHTHDIDD